Protein AF-A0A9P8XQB4-F1 (afdb_monomer)

Secondary structure (DSSP, 8-state):
-HHHHHTT-TT----HHHHHHHHHHHHHHHHHHHHHHHHHHHHTT-SS--HHHHHHHHHHH-

Structure (mmCIF, N/CA/C/O backbone):
data_AF-A0A9P8XQB4-F1
#
_entry.id   AF-A0A9P8XQB4-F1
#
loop_
_atom_site.group_PDB
_atom_site.id
_atom_site.type_symbol
_atom_site.label_atom_id
_atom_site.label_alt_id
_atom_site.label_comp_id
_atom_site.label_asym_id
_atom_site.label_entity_id
_atom_site.label_seq_id
_atom_site.pdbx_PDB_ins_code
_atom_site.Cartn_x
_atom_site.Cartn_y
_atom_site.Cartn_z
_atom_site.occupancy
_atom_site.B_iso_or_equiv
_atom_site.auth_seq_id
_atom_site.auth_comp_id
_atom_site.auth_asym_id
_atom_site.auth_atom_id
_atom_site.pdbx_PDB_model_num
ATOM 1 N N . ILE A 1 1 ? -9.461 5.955 10.277 1.00 91.50 1 ILE A N 1
ATOM 2 C CA . ILE A 1 1 ? -10.309 5.033 11.086 1.00 91.50 1 ILE A CA 1
ATOM 3 C C . ILE A 1 1 ? -11.560 5.733 11.611 1.00 91.50 1 ILE A C 1
ATOM 5 O O . ILE A 1 1 ? -12.634 5.350 11.178 1.00 91.50 1 ILE A O 1
ATOM 9 N N . ARG A 1 2 ? -11.454 6.768 12.466 1.00 92.06 2 ARG A N 1
ATOM 10 C CA . ARG A 1 2 ? -12.635 7.445 13.051 1.00 92.06 2 ARG A CA 1
ATOM 11 C C . ARG A 1 2 ? -13.627 7.978 12.011 1.00 92.06 2 ARG A C 1
ATOM 13 O O . ARG A 1 2 ? -14.819 7.745 12.162 1.00 92.06 2 ARG A O 1
ATOM 20 N N . GLU A 1 3 ? -13.122 8.620 10.958 1.00 93.31 3 GLU A N 1
ATOM 21 C CA . GLU A 1 3 ? -13.924 9.124 9.833 1.00 93.31 3 GLU A CA 1
ATOM 22 C C . GLU A 1 3 ? -14.724 8.005 9.154 1.00 93.31 3 GLU A C 1
ATOM 24 O O . GLU A 1 3 ? -15.948 8.061 9.112 1.00 93.31 3 GLU A O 1
ATOM 29 N N . ILE A 1 4 ? -14.041 6.935 8.731 1.00 93.56 4 ILE A N 1
ATOM 30 C CA . ILE A 1 4 ? -14.669 5.758 8.114 1.00 93.56 4 ILE A CA 1
ATOM 31 C C . ILE A 1 4 ? 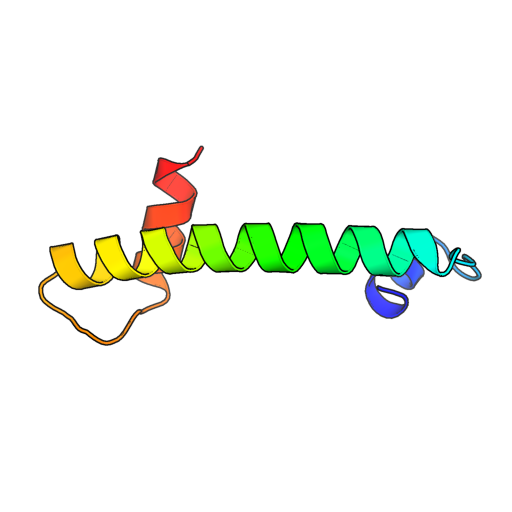-15.712 5.160 9.055 1.00 93.56 4 ILE A C 1
ATOM 33 O O . ILE A 1 4 ? -16.806 4.834 8.638 1.00 93.56 4 ILE A O 1
ATOM 37 N N . THR A 1 5 ? -15.412 5.031 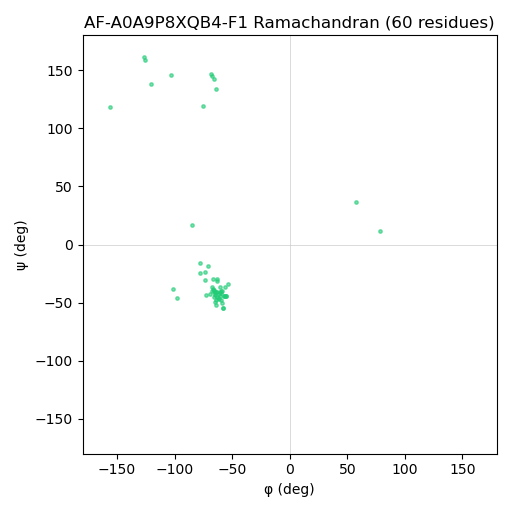10.344 1.00 95.06 5 THR A N 1
ATOM 38 C CA . THR A 1 5 ? -16.326 4.384 11.291 1.00 95.06 5 THR A CA 1
ATOM 39 C C . THR A 1 5 ? -17.544 5.230 11.647 1.00 95.06 5 THR A C 1
ATOM 41 O O . THR A 1 5 ? -18.574 4.671 12.018 1.00 95.06 5 THR A O 1
ATOM 44 N N . ALA A 1 6 ? -17.452 6.556 11.506 1.00 93.88 6 ALA A N 1
ATOM 45 C CA . ALA A 1 6 ? -18.569 7.464 11.742 1.00 93.88 6 ALA A CA 1
ATOM 46 C C . ALA A 1 6 ? -19.694 7.268 10.714 1.00 93.88 6 ALA A C 1
ATOM 48 O O . ALA A 1 6 ? -20.860 7.421 11.066 1.00 93.88 6 ALA A O 1
ATOM 49 N N . SER A 1 7 ? -19.375 6.841 9.485 1.00 94.69 7 SER A N 1
ATOM 50 C CA . SER A 1 7 ? -20.400 6.510 8.485 1.00 94.69 7 SER A CA 1
ATOM 51 C C . SER A 1 7 ? -21.169 5.218 8.799 1.00 94.69 7 SER A C 1
ATOM 53 O O . SER A 1 7 ? -22.269 5.036 8.287 1.00 94.69 7 SER A O 1
ATOM 55 N N . PHE A 1 8 ? -20.636 4.345 9.666 1.00 92.75 8 PHE A N 1
ATOM 56 C CA . PHE A 1 8 ? -21.304 3.109 1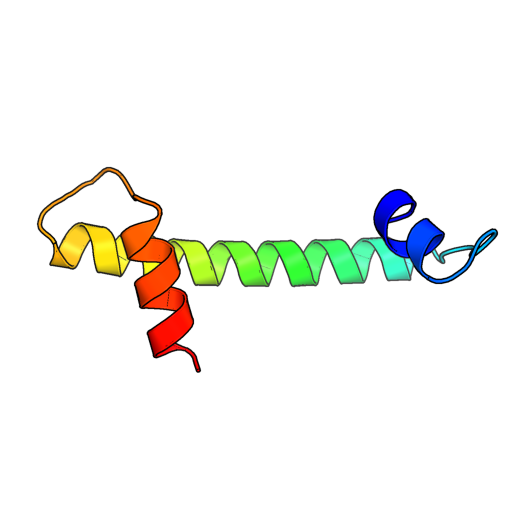0.099 1.00 92.75 8 PHE A CA 1
ATOM 57 C C . PHE A 1 8 ? -22.013 3.264 11.446 1.00 92.75 8 PHE A C 1
ATOM 59 O O . PHE A 1 8 ? -23.144 2.813 11.614 1.00 92.75 8 PHE A O 1
ATOM 66 N N . LYS A 1 9 ? -21.339 3.864 12.435 1.00 93.69 9 LYS A N 1
ATOM 67 C CA . LYS A 1 9 ? -21.883 4.072 13.779 1.00 93.69 9 LYS A CA 1
ATOM 68 C C . LYS A 1 9 ? -21.188 5.235 14.479 1.00 93.69 9 LYS A C 1
ATOM 70 O O . LYS A 1 9 ? -20.000 5.183 14.802 1.00 93.69 9 LYS A O 1
ATOM 75 N N . ASN A 1 10 ? -21.971 6.260 14.799 1.00 92.06 10 ASN A N 1
ATOM 76 C CA . ASN A 1 10 ? -21.498 7.413 15.556 1.00 92.06 10 ASN A CA 1
ATOM 77 C C . ASN A 1 10 ? -21.138 7.041 17.002 1.00 92.06 10 ASN A C 1
ATOM 79 O O . ASN A 1 10 ? -21.768 6.189 17.628 1.00 92.06 10 ASN A O 1
ATOM 83 N N . GLY A 1 11 ? -20.109 7.700 17.540 1.00 91.25 11 GLY A N 1
ATOM 84 C CA . GLY A 1 11 ? -19.700 7.551 18.940 1.00 91.25 11 GLY A CA 1
ATOM 85 C C . GLY A 1 11 ? -18.895 6.287 19.270 1.00 91.25 11 GLY A C 1
ATOM 86 O O . GLY A 1 11 ? -18.683 6.007 20.450 1.00 91.25 11 GLY A O 1
ATOM 87 N N . MET A 1 12 ? -18.416 5.526 18.275 1.00 94.56 12 MET A N 1
ATOM 88 C CA . MET A 1 12 ? -17.554 4.367 18.540 1.00 94.56 12 MET A CA 1
ATOM 89 C C . MET A 1 12 ? -16.210 4.773 19.170 1.00 94.56 12 MET A C 1
ATOM 91 O O . MET A 1 12 ? -15.525 5.700 18.723 1.00 94.56 12 MET A O 1
ATOM 95 N N . ARG A 1 13 ? -15.826 4.048 20.227 1.00 94.81 13 ARG A N 1
ATOM 96 C CA . ARG A 1 13 ? -14.525 4.160 20.900 1.00 94.81 13 ARG A CA 1
ATOM 97 C C . ARG A 1 13 ? -13.643 2.983 20.489 1.00 94.81 13 ARG A C 1
ATOM 99 O O . ARG A 1 13 ? -14.140 1.881 20.297 1.00 94.81 13 ARG A O 1
ATOM 106 N N . PHE A 1 14 ? -12.342 3.229 20.380 1.00 95.12 14 PHE A N 1
ATOM 107 C CA . PHE A 1 14 ? -11.356 2.237 19.958 1.00 95.12 14 PHE A CA 1
ATOM 108 C C . PHE A 1 14 ? -10.320 2.051 21.056 1.00 95.12 14 PHE A C 1
ATOM 110 O O . PHE A 1 14 ? -9.861 3.033 21.643 1.00 95.12 14 PHE A O 1
ATOM 117 N N . GLN A 1 15 ? -9.940 0.801 21.304 1.00 97.56 15 GLN A N 1
ATOM 118 C CA . GLN A 1 15 ? -8.754 0.487 22.092 1.00 97.56 15 GLN A CA 1
ATOM 119 C C . GLN A 1 15 ? -7.500 0.912 21.315 1.00 97.56 15 GLN A C 1
ATOM 121 O O . GLN A 1 15 ? -7.468 0.802 20.088 1.00 97.56 15 GLN A O 1
ATOM 126 N N . SER A 1 16 ? -6.452 1.356 22.014 1.00 96.12 16 SER A N 1
ATOM 127 C CA . SER A 1 16 ? -5.165 1.705 21.391 1.00 96.12 16 SER A CA 1
ATOM 128 C C . SER A 1 16 ? -4.588 0.542 20.577 1.00 96.1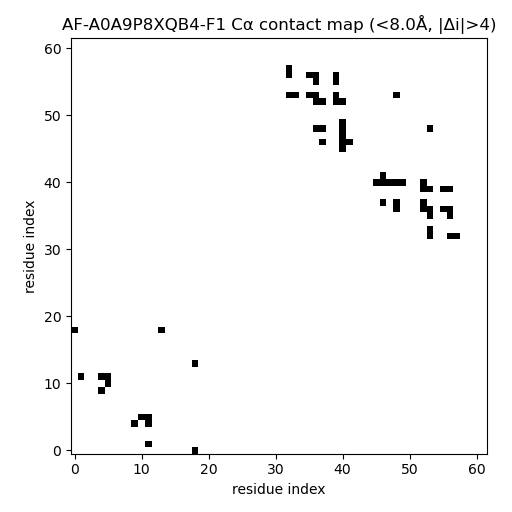2 16 SER A C 1
ATOM 130 O O . SER A 1 16 ? -4.209 0.728 19.424 1.00 96.12 16 SER A O 1
ATOM 132 N N . ALA A 1 17 ? -4.624 -0.672 21.133 1.00 97.75 17 ALA A N 1
ATOM 133 C CA . ALA A 1 17 ? -4.171 -1.889 20.463 1.00 97.75 17 ALA A CA 1
ATOM 134 C C . ALA A 1 17 ? -4.946 -2.193 19.167 1.00 97.75 17 ALA A C 1
ATOM 136 O O . ALA A 1 17 ? -4.350 -2.625 18.188 1.00 97.75 17 ALA A O 1
ATOM 137 N N . ALA A 1 18 ? -6.255 -1.917 19.123 1.00 97.06 18 ALA A N 1
ATOM 138 C CA . ALA A 1 18 ? -7.061 -2.137 17.920 1.00 97.06 18 ALA A CA 1
ATOM 139 C C . ALA A 1 18 ? -6.664 -1.187 16.778 1.00 97.06 18 ALA A C 1
ATOM 141 O O . ALA A 1 18 ? -6.659 -1.585 15.617 1.00 97.06 18 ALA A O 1
ATOM 142 N N . ILE A 1 19 ? -6.307 0.061 17.102 1.00 96.44 19 ILE A N 1
ATOM 143 C CA . ILE A 1 19 ? -5.788 1.016 16.113 1.00 96.44 19 ILE A CA 1
ATOM 144 C C . ILE A 1 19 ? -4.437 0.531 15.574 1.00 96.44 19 ILE A C 1
ATOM 146 O O . ILE A 1 19 ? -4.248 0.532 14.361 1.00 96.44 19 ILE A O 1
ATOM 150 N N . GLY A 1 20 ? -3.542 0.074 16.458 1.00 97.75 20 GLY A N 1
ATOM 151 C CA . GLY A 1 20 ? -2.238 -0.473 16.069 1.00 97.75 20 GLY A CA 1
ATOM 152 C C . GLY A 1 20 ? -2.359 -1.694 15.156 1.00 97.75 20 GLY A C 1
ATOM 153 O O . GLY A 1 20 ? -1.760 -1.713 14.088 1.00 97.75 20 GLY A O 1
ATOM 154 N N . ALA A 1 21 ? -3.215 -2.656 15.510 1.00 98.19 21 ALA A N 1
ATOM 155 C CA . ALA A 1 21 ? -3.446 -3.851 14.697 1.00 98.19 21 ALA A CA 1
ATOM 156 C C . ALA A 1 21 ? -3.983 -3.518 13.292 1.00 98.19 21 ALA A C 1
ATOM 158 O O . ALA A 1 21 ? -3.557 -4.108 12.300 1.00 98.19 21 ALA A O 1
ATOM 159 N N . LEU A 1 22 ? -4.899 -2.545 13.188 1.00 97.69 22 LEU A N 1
ATOM 160 C CA . LEU A 1 22 ? -5.397 -2.076 11.892 1.00 97.69 22 LEU A CA 1
ATOM 161 C C . LEU A 1 22 ? -4.297 -1.412 11.065 1.00 97.69 22 LEU A C 1
ATOM 163 O O . LEU A 1 22 ? -4.244 -1.626 9.856 1.00 97.69 22 LEU A O 1
ATOM 167 N N . GLN A 1 23 ? -3.436 -0.614 11.696 1.00 97.88 23 GLN A N 1
ATOM 168 C CA . GLN A 1 23 ? -2.323 0.034 11.012 1.00 97.88 23 GLN A CA 1
ATOM 169 C C . GLN A 1 23 ? -1.336 -1.004 10.470 1.00 97.88 23 GLN A C 1
ATOM 171 O O . GLN A 1 23 ? -1.072 -1.006 9.272 1.00 97.88 23 GLN A O 1
ATOM 176 N N . GLU A 1 24 ? -0.878 -1.928 11.312 1.00 98.38 24 GLU A N 1
ATOM 177 C CA . GLU A 1 24 ? 0.085 -2.964 10.930 1.00 98.38 24 GLU A CA 1
ATOM 178 C C . GLU A 1 24 ? -0.454 -3.860 9.805 1.00 98.38 24 GLU A C 1
ATOM 180 O O . GLU A 1 24 ? 0.221 -4.093 8.801 1.00 98.38 24 GLU A O 1
ATOM 185 N N . SER A 1 25 ? -1.716 -4.290 9.910 1.00 98.38 25 SER A N 1
ATOM 186 C CA . SER A 1 25 ? -2.361 -5.073 8.854 1.00 98.38 25 SER A CA 1
ATOM 187 C C . SER A 1 25 ? -2.495 -4.286 7.545 1.00 98.38 25 SER A C 1
ATOM 189 O O . SER A 1 25 ? -2.264 -4.847 6.472 1.00 98.38 25 SER A O 1
ATOM 191 N N . THR A 1 26 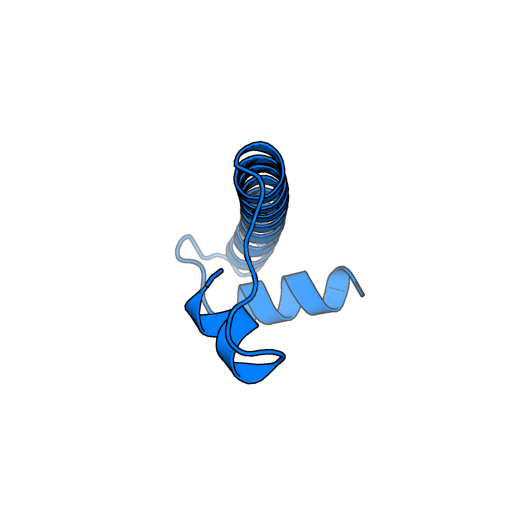? -2.841 -2.996 7.613 1.00 98.31 26 THR A N 1
ATOM 192 C CA . THR A 1 26 ? -3.001 -2.154 6.417 1.00 98.31 26 THR A CA 1
ATOM 193 C C . THR A 1 26 ? -1.657 -1.893 5.742 1.00 98.31 26 THR A C 1
ATOM 195 O O . THR A 1 26 ? -1.566 -1.982 4.521 1.00 98.31 26 THR A O 1
ATOM 198 N N . GLU A 1 27 ? -0.607 -1.607 6.512 1.00 98.50 27 GLU A N 1
ATOM 199 C CA . GLU A 1 27 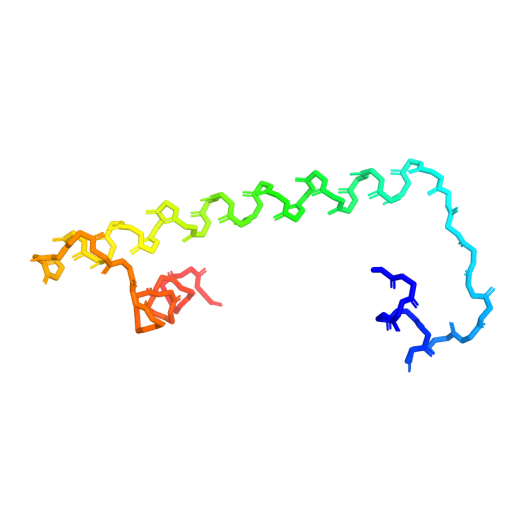? 0.743 -1.393 5.985 1.00 98.50 27 GLU A CA 1
ATOM 200 C C . GLU A 1 27 ? 1.283 -2.663 5.328 1.00 98.50 27 GLU A C 1
ATOM 202 O O . GLU A 1 27 ? 1.706 -2.612 4.175 1.00 98.50 27 GLU A O 1
ATOM 207 N N . SER A 1 28 ? 1.175 -3.816 5.998 1.00 98.56 28 SER A N 1
ATOM 208 C CA . SER A 1 28 ? 1.583 -5.106 5.428 1.00 98.56 28 SER A CA 1
ATOM 209 C C . SER A 1 28 ? 0.847 -5.412 4.118 1.00 98.56 28 SER A C 1
ATOM 211 O O . SER A 1 28 ? 1.470 -5.785 3.120 1.00 98.56 28 SER A O 1
ATOM 213 N N . PHE A 1 29 ? -0.469 -5.177 4.076 1.00 97.81 29 PHE A N 1
ATOM 214 C CA . PHE A 1 29 ? -1.261 -5.356 2.861 1.00 97.81 29 PHE A CA 1
ATOM 215 C C . PHE A 1 29 ? -0.813 -4.424 1.726 1.00 97.81 29 PHE A C 1
ATOM 217 O O . PHE A 1 29 ? -0.661 -4.874 0.588 1.00 97.81 29 PHE A O 1
ATOM 224 N N . LEU A 1 30 ? -0.602 -3.135 2.017 1.00 98.00 30 LEU A N 1
ATOM 225 C CA . LEU A 1 30 ? -0.199 -2.151 1.013 1.00 98.00 30 LEU A CA 1
ATOM 226 C C . LEU A 1 30 ? 1.209 -2.419 0.482 1.00 98.00 30 LEU A C 1
ATOM 228 O O . LEU A 1 30 ? 1.407 -2.313 -0.725 1.00 98.00 30 LEU A O 1
ATOM 232 N N . ILE A 1 31 ? 2.155 -2.810 1.341 1.00 98.44 31 ILE A N 1
ATOM 233 C CA . ILE A 1 31 ? 3.512 -3.197 0.932 1.00 98.44 31 ILE A CA 1
ATOM 234 C C . ILE A 1 31 ? 3.434 -4.351 -0.067 1.00 98.44 31 ILE A C 1
ATOM 236 O O . ILE A 1 31 ? 3.878 -4.202 -1.204 1.00 98.44 31 ILE A O 1
ATOM 240 N N . ALA A 1 32 ? 2.762 -5.445 0.303 1.00 98.00 32 ALA A N 1
ATOM 241 C CA . ALA A 1 32 ? 2.618 -6.604 -0.570 1.00 98.00 32 ALA A CA 1
ATOM 242 C C . ALA A 1 32 ? 1.908 -6.247 -1.891 1.00 98.00 32 ALA A C 1
ATOM 244 O O . ALA A 1 32 ? 2.273 -6.740 -2.955 1.00 98.00 32 ALA A O 1
ATOM 245 N N . LEU A 1 33 ? 0.880 -5.392 -1.853 1.00 98.06 33 LEU A N 1
ATOM 246 C CA . LEU A 1 33 ? 0.182 -4.953 -3.063 1.00 98.06 33 LEU A CA 1
ATOM 247 C C . LEU A 1 33 ? 1.079 -4.101 -3.975 1.00 98.06 33 LEU A C 1
ATOM 249 O O . LEU A 1 33 ? 0.991 -4.211 -5.203 1.00 98.06 33 LEU A O 1
ATOM 253 N N . PHE A 1 34 ? 1.918 -3.234 -3.407 1.00 98.38 34 PHE A N 1
ATOM 254 C CA . PHE A 1 34 ? 2.832 -2.402 -4.184 1.00 98.38 34 PHE A CA 1
ATOM 255 C C . PHE A 1 34 ? 4.013 -3.189 -4.748 1.00 98.38 34 PHE A C 1
ATOM 257 O O . PHE A 1 34 ? 4.451 -2.869 -5.852 1.00 98.38 34 PHE A O 1
ATOM 264 N N . GLU A 1 35 ? 4.466 -4.245 -4.073 1.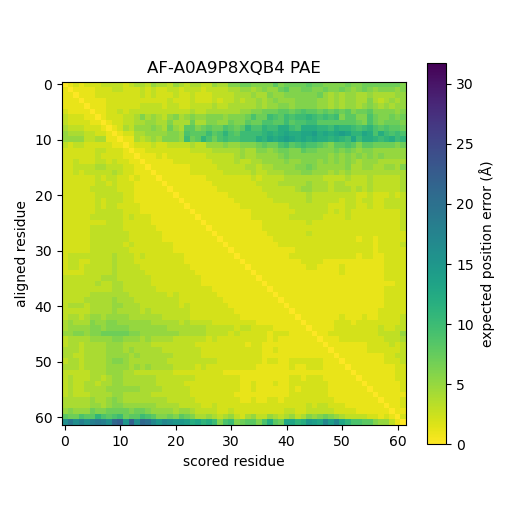00 98.44 35 GLU A N 1
ATOM 265 C CA . GLU A 1 35 ? 5.431 -5.201 -4.628 1.00 98.44 35 GLU A CA 1
ATOM 266 C C . GLU A 1 35 ? 4.883 -5.847 -5.910 1.00 98.44 35 GLU A C 1
ATOM 268 O O . GLU A 1 35 ? 5.520 -5.763 -6.963 1.00 98.44 35 GLU A O 1
ATOM 273 N N . ASP A 1 36 ? 3.651 -6.365 -5.882 1.00 98.25 36 ASP A N 1
ATOM 274 C CA . ASP A 1 36 ? 3.005 -6.941 -7.072 1.00 98.25 36 ASP A CA 1
ATOM 275 C C . ASP A 1 36 ? 2.728 -5.898 -8.161 1.00 98.25 36 ASP A C 1
ATOM 277 O O . ASP A 1 36 ? 2.903 -6.152 -9.356 1.00 98.25 36 ASP A O 1
ATOM 281 N N . THR A 1 37 ? 2.306 -4.698 -7.758 1.00 98.56 37 THR A N 1
ATOM 282 C CA . THR A 1 37 ? 2.098 -3.571 -8.679 1.00 98.56 37 THR A CA 1
ATOM 283 C C . THR A 1 37 ? 3.402 -3.216 -9.396 1.00 98.56 37 THR A C 1
ATOM 285 O O . THR A 1 37 ? 3.400 -2.969 -10.604 1.00 98.56 37 THR A O 1
ATOM 288 N N . ASN A 1 38 ? 4.525 -3.213 -8.676 1.00 98.62 38 ASN A N 1
ATOM 289 C CA . ASN A 1 38 ? 5.840 -2.951 -9.243 1.00 98.62 38 ASN A CA 1
ATOM 290 C C . ASN A 1 38 ? 6.249 -4.052 -10.233 1.00 98.62 38 ASN A C 1
ATOM 292 O O . ASN A 1 38 ? 6.690 -3.743 -11.340 1.00 98.62 38 ASN A O 1
ATOM 296 N N . LEU A 1 39 ? 6.011 -5.327 -9.902 1.00 98.31 39 LEU A N 1
ATOM 297 C CA . LEU A 1 39 ? 6.232 -6.441 -10.833 1.00 98.31 39 LEU A CA 1
ATOM 298 C C . LEU A 1 39 ? 5.405 -6.289 -12.121 1.00 98.31 39 LEU A C 1
ATOM 300 O O . LEU A 1 39 ? 5.927 -6.507 -13.215 1.00 98.31 39 LEU A O 1
ATOM 304 N N . CYS A 1 40 ? 4.151 -5.840 -12.019 1.00 98.38 40 CYS A N 1
ATOM 305 C CA . CYS A 1 40 ? 3.307 -5.555 -13.184 1.00 98.38 40 CYS A CA 1
ATOM 306 C C . CYS A 1 40 ? 3.865 -4.404 -14.045 1.00 98.38 40 CYS A C 1
ATOM 308 O O . CYS A 1 40 ? 3.873 -4.494 -15.277 1.00 98.38 40 CYS A O 1
ATOM 310 N N . ALA A 1 41 ? 4.374 -3.337 -13.420 1.00 98.69 41 ALA A N 1
ATOM 311 C CA . ALA A 1 41 ? 5.000 -2.225 -14.136 1.00 98.69 41 ALA A CA 1
ATOM 312 C C . ALA A 1 41 ? 6.283 -2.661 -14.868 1.00 98.69 41 ALA A C 1
ATOM 314 O O . ALA A 1 41 ? 6.456 -2.332 -16.047 1.00 98.69 41 ALA A O 1
ATOM 315 N N . ILE A 1 42 ? 7.125 -3.465 -14.207 1.00 98.56 42 ILE A N 1
ATOM 316 C CA . ILE A 1 42 ? 8.354 -4.040 -14.775 1.00 98.56 42 ILE A CA 1
ATOM 317 C C . ILE A 1 42 ? 8.025 -4.970 -15.946 1.00 98.56 42 ILE A C 1
ATOM 319 O O . ILE A 1 42 ? 8.637 -4.855 -17.009 1.00 98.56 42 ILE A O 1
ATOM 323 N N . HIS A 1 43 ? 7.019 -5.839 -15.801 1.00 98.06 43 HIS A N 1
ATOM 324 C CA . HIS A 1 43 ? 6.543 -6.705 -16.884 1.00 98.06 43 HIS A CA 1
ATOM 325 C C . HIS A 1 43 ? 6.127 -5.893 -18.124 1.00 98.06 43 HIS A C 1
ATOM 327 O O . HIS A 1 43 ? 6.409 -6.274 -19.259 1.00 98.06 43 HIS A O 1
ATOM 333 N N . ALA A 1 44 ? 5.539 -4.714 -17.910 1.00 98.31 44 ALA A N 1
ATOM 334 C CA . ALA A 1 44 ? 5.178 -3.763 -18.956 1.00 98.31 44 ALA A CA 1
ATOM 335 C C . ALA A 1 44 ? 6.322 -2.812 -19.382 1.00 98.31 44 ALA A C 1
ATOM 337 O O . ALA A 1 44 ? 6.04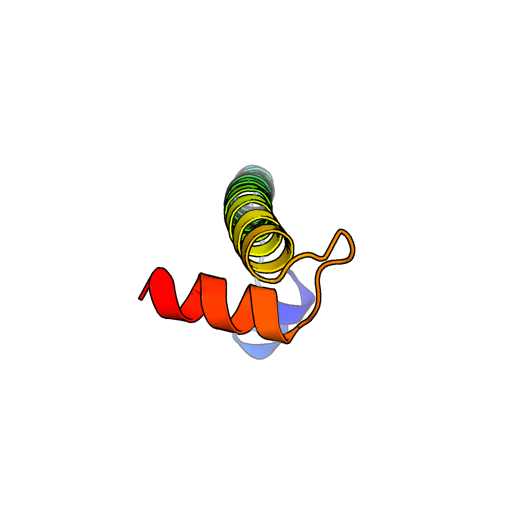8 -1.783 -20.006 1.00 98.31 44 ALA A O 1
ATOM 338 N N . LYS A 1 45 ? 7.585 -3.133 -19.057 1.00 98.25 45 LYS A N 1
ATOM 339 C CA . LYS A 1 45 ? 8.803 -2.372 -19.403 1.00 98.25 45 LYS A CA 1
ATOM 340 C C . LYS A 1 45 ? 8.808 -0.920 -18.902 1.00 98.25 45 LYS A C 1
ATOM 342 O O . LYS A 1 45 ? 9.293 -0.022 -19.589 1.00 98.25 45 LYS A O 1
ATOM 347 N N . ARG A 1 46 ? 8.261 -0.668 -17.712 1.00 98.44 46 ARG A N 1
ATOM 348 C CA . ARG A 1 46 ? 8.250 0.650 -17.055 1.00 98.44 46 ARG A CA 1
ATOM 349 C C . ARG A 1 46 ? 8.834 0.568 -15.648 1.00 98.44 46 ARG A C 1
ATOM 351 O O . ARG A 1 46 ? 8.842 -0.493 -15.039 1.00 98.44 46 ARG A O 1
ATOM 358 N N . VAL A 1 47 ? 9.271 1.719 -15.136 1.00 97.88 47 VAL A N 1
ATOM 359 C CA . VAL A 1 47 ? 9.693 1.895 -13.733 1.00 97.88 47 VAL A CA 1
ATOM 360 C C . VAL A 1 47 ? 8.596 2.583 -12.916 1.00 97.88 47 VAL A C 1
ATOM 362 O O . VAL A 1 47 ? 8.338 2.221 -11.775 1.00 97.88 47 VAL A O 1
ATOM 365 N N . THR A 1 48 ? 7.898 3.559 -13.502 1.00 98.44 48 THR A N 1
ATOM 366 C CA . THR A 1 48 ? 6.779 4.241 -12.842 1.00 98.44 48 THR A CA 1
ATOM 367 C C . THR A 1 48 ? 5.537 3.351 -12.823 1.00 98.44 48 THR A C 1
ATOM 369 O O . THR A 1 48 ? 5.000 3.000 -13.884 1.00 98.44 48 THR A O 1
ATOM 372 N N . ILE A 1 49 ? 5.057 3.036 -11.619 1.00 98.19 49 ILE A N 1
ATOM 373 C CA . ILE A 1 49 ? 3.776 2.359 -11.402 1.00 98.19 49 ILE A CA 1
ATOM 374 C C . ILE A 1 49 ? 2.606 3.251 -11.829 1.00 98.19 49 ILE A C 1
ATOM 376 O O . ILE A 1 49 ? 2.626 4.470 -11.659 1.00 98.19 49 ILE A O 1
ATOM 380 N N . GLN A 1 50 ? 1.576 2.643 -12.407 1.00 98.50 50 GLN A N 1
ATOM 381 C CA . GLN A 1 50 ? 0.356 3.312 -12.851 1.00 98.50 50 GLN A CA 1
ATOM 382 C C . GLN A 1 50 ? -0.871 2.620 -12.255 1.00 98.50 50 GLN A C 1
ATOM 384 O O . GLN A 1 50 ? -0.825 1.451 -11.880 1.00 98.50 50 GLN A O 1
ATOM 389 N N . SER A 1 51 ? -2.012 3.312 -12.236 1.00 98.12 51 SER A N 1
ATOM 390 C CA . SER A 1 51 ? -3.280 2.760 -11.734 1.00 98.12 51 SER A CA 1
ATOM 391 C C . SER A 1 51 ? -3.668 1.429 -12.393 1.00 98.12 51 SER A C 1
ATOM 393 O O . SER A 1 51 ? -4.195 0.546 -11.719 1.00 98.12 51 SER A O 1
ATOM 395 N N . LYS A 1 52 ? -3.349 1.244 -13.682 1.00 98.00 52 LYS A N 1
ATOM 396 C CA . LYS A 1 52 ? -3.564 -0.017 -14.415 1.00 98.00 52 LYS A CA 1
ATOM 397 C C . LYS A 1 52 ? -2.761 -1.199 -13.855 1.00 98.00 52 LYS A C 1
ATOM 399 O O . LYS A 1 52 ? -3.245 -2.324 -13.902 1.00 98.00 52 LYS A O 1
ATOM 404 N N . ASP A 1 53 ? -1.576 -0.948 -13.298 1.00 98.38 53 ASP A N 1
ATOM 405 C CA . ASP A 1 53 ? -0.719 -1.986 -12.716 1.00 98.38 53 ASP A CA 1
ATOM 406 C C . ASP A 1 53 ? -1.315 -2.471 -11.392 1.00 98.38 53 ASP A C 1
ATOM 408 O O . ASP A 1 53 ? -1.431 -3.670 -11.169 1.00 98.38 53 ASP A O 1
ATOM 412 N N . THR A 1 54 ? -1.799 -1.546 -10.554 1.00 98.00 54 THR A N 1
ATOM 413 C CA . THR A 1 54 ? -2.484 -1.891 -9.300 1.00 98.00 54 THR A CA 1
ATOM 414 C C . THR A 1 54 ? -3.806 -2.605 -9.562 1.00 98.00 54 THR A C 1
ATOM 416 O O . THR A 1 54 ? -4.141 -3.560 -8.866 1.00 98.00 54 THR A O 1
ATOM 419 N N . GLN A 1 55 ? -4.570 -2.173 -10.570 1.00 98.06 55 GLN A N 1
ATOM 420 C CA . GLN A 1 55 ? -5.804 -2.857 -10.971 1.00 98.06 55 GLN A CA 1
ATOM 421 C C . GLN A 1 55 ? -5.528 -4.290 -11.440 1.00 98.06 55 GLN A C 1
ATOM 423 O O . GLN A 1 55 ? -6.255 -5.204 -11.050 1.00 98.06 55 GLN A O 1
ATOM 428 N N . LEU A 1 56 ? -4.469 -4.496 -12.231 1.00 97.81 56 LEU A N 1
ATOM 429 C CA . LEU A 1 56 ? -4.047 -5.825 -12.668 1.00 97.81 56 LEU A CA 1
ATOM 430 C C . LEU A 1 56 ? -3.582 -6.686 -11.487 1.00 97.81 56 LEU A C 1
ATOM 432 O O . LEU A 1 56 ? -4.081 -7.796 -11.329 1.00 97.81 56 LEU A O 1
ATOM 436 N N . ALA A 1 57 ? -2.701 -6.164 -10.630 1.00 97.81 57 ALA A N 1
ATOM 437 C CA . ALA A 1 57 ? -2.205 -6.864 -9.444 1.00 97.81 57 ALA A CA 1
ATOM 438 C C . ALA A 1 57 ? -3.351 -7.313 -8.525 1.00 97.81 57 ALA A C 1
ATOM 440 O O . ALA A 1 57 ? -3.399 -8.466 -8.104 1.00 97.81 57 ALA A O 1
ATOM 441 N N . ARG A 1 58 ? -4.335 -6.436 -8.280 1.00 97.19 58 ARG A N 1
ATOM 442 C CA . ARG A 1 58 ? -5.538 -6.795 -7.514 1.00 97.19 58 ARG A CA 1
ATOM 443 C C . ARG A 1 58 ? -6.330 -7.909 -8.189 1.00 97.19 58 ARG A C 1
ATOM 445 O O . ARG A 1 58 ? -6.667 -8.868 -7.518 1.00 97.19 58 ARG A O 1
ATOM 452 N N . ARG A 1 59 ? -6.567 -7.812 -9.501 1.00 97.56 59 ARG A N 1
ATOM 453 C CA . ARG A 1 59 ? -7.321 -8.818 -10.267 1.00 97.56 59 ARG A CA 1
ATOM 454 C C . ARG A 1 59 ? -6.649 -10.194 -10.287 1.00 97.56 59 ARG A C 1
ATOM 456 O O . ARG A 1 59 ? -7.341 -11.197 -10.409 1.00 97.56 59 ARG A O 1
ATOM 463 N N . LEU A 1 60 ? -5.320 -10.245 -10.202 1.00 95.50 60 LEU A N 1
ATOM 464 C CA . LEU A 1 60 ? -4.564 -11.499 -10.130 1.00 95.50 60 LEU A CA 1
ATOM 465 C C . LEU A 1 60 ? -4.597 -12.137 -8.734 1.00 95.50 60 LEU A C 1
ATOM 467 O O . LEU A 1 60 ? -4.449 -13.351 -8.631 1.00 95.50 60 LEU A O 1
ATOM 471 N N . ARG A 1 61 ? -4.815 -11.348 -7.673 1.00 93.81 61 ARG A N 1
ATOM 472 C CA . ARG A 1 61 ? -4.955 -11.849 -6.294 1.00 93.81 61 ARG A CA 1
ATOM 473 C C . ARG A 1 61 ? -6.330 -12.464 -5.993 1.00 93.81 61 ARG A C 1
ATOM 475 O O . ARG A 1 61 ? -6.438 -13.177 -4.998 1.00 93.81 61 ARG A O 1
ATOM 482 N N . GLY A 1 62 ? -7.340 -12.209 -6.831 1.00 80.88 62 GLY A N 1
ATOM 483 C CA . GLY A 1 62 ? -8.747 -12.590 -6.627 1.00 80.88 62 GLY A CA 1
ATOM 484 C C . GLY A 1 62 ? -9.626 -11.374 -6.376 1.00 80.88 62 GLY A C 1
ATOM 485 O O . GLY A 1 62 ? -10.555 -11.496 -5.552 1.00 80.88 62 GLY A O 1
#

Mean predicted aligned error: 3.14 Å

pLDDT: mean 96.62, std 2.91, range [80.88, 98.69]

Sequence (62 aa):
IREITASFKNGMRFQSAAIGALQESTESFLIALFEDTNLCAIHAKRVTIQSKDTQLARRLRG

Nearest PDB structures (foldseek):
  7e8d-assembly1_E  TM=9.811E-01  e=7.231E-07  Homo sapiens
  7x58-assembly1_A  TM=9.762E-01  e=7.750E-07  Homo sapiens
  8guk-assembly1_E  TM=9.807E-01  e=9.545E-07  Homo sapiens
  6hts-assembly1_M  TM=9.836E-01  e=1.351E-06  Homo sapiens
  8yti-assembly1_K  TM=9.893E-01  e=1.911E-06  Homo sapiens

Solvent-accessible surface area (backbone atoms only — not comparable to full-atom values): 3660 Å² total; per-residue (Å²): 107,70,72,67,43,44,78,79,46,73,88,75,84,79,58,71,66,60,54,49,53,53,49,56,54,50,50,54,50,50,52,56,48,48,54,45,11,44,53,44,18,45,75,69,76,39,85,74,69,49,75,67,24,44,54,49,38,50,63,74,78,105

Organism: NCBI:txid1682393

Radius of gyration: 16.08 Å; Cα contac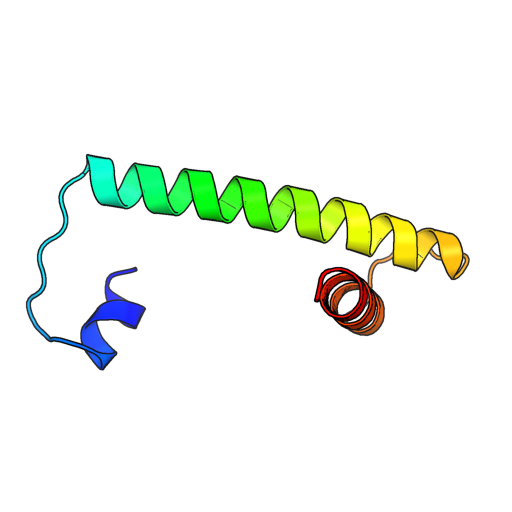ts (8 Å, |Δi|>4): 33; chains: 1; bounding box: 32×22×42 Å

Foldseek 3Di:
DQVVVCVVPPPDDDDPVRVVVVVVVVVVVVVVLVVQQCVQQVVVVHRDGDPVSSVVSVVVVD

InterPro domains:
  IPR000164 Histone H3/CENP-A [PR00622] (9-27)
  IPR000164 Histone H3/CENP-A [PR00622] (27-43)
  IPR000164 Histone H3/CENP-A [PR00622] (43-62)
  IPR000164 Histone H3/CENP-A [PTHR11426] (1-62)
  IPR000164 Histone H3/CENP-A [SM00428] (1-62)
  IPR007125 Core Histone H2A/H2B/H3 domain [PF00125] (1-60)
  IPR009072 Histone-fold [G3DSA:1.10.20.10] (1-62)
  IPR009072 Histone-fold [SSF47113] (1-62)